Protein AF-A0AAJ1Z487-F1 (afdb_monomer_lite)

Structure (mmCIF, N/CA/C/O backbone):
data_AF-A0AAJ1Z487-F1
#
_entry.id   AF-A0AAJ1Z487-F1
#
loop_
_atom_site.group_PDB
_atom_site.id
_atom_site.type_symbol
_atom_site.label_atom_id
_atom_site.label_alt_id
_atom_site.label_comp_id
_atom_site.label_asym_id
_atom_site.label_entity_id
_atom_site.label_seq_id
_atom_site.pdbx_PDB_ins_code
_atom_site.Cartn_x
_atom_site.Cartn_y
_atom_site.Cartn_z
_atom_site.occupancy
_atom_site.B_iso_or_equiv
_atom_site.auth_seq_id
_atom_site.auth_comp_id
_atom_site.auth_asym_id
_atom_site.auth_atom_id
_atom_site.pdbx_PDB_model_num
ATOM 1 N N . MET A 1 1 ? -4.742 -17.184 -4.657 1.00 59.66 1 MET A N 1
ATOM 2 C CA . MET A 1 1 ? -4.798 -16.950 -6.116 1.00 59.66 1 MET A CA 1
ATOM 3 C C . MET A 1 1 ? -3.382 -17.054 -6.644 1.00 59.66 1 MET A C 1
ATOM 5 O O . MET A 1 1 ? -2.450 -16.746 -5.918 1.00 59.66 1 MET A O 1
ATOM 9 N N . GLU A 1 2 ? -3.190 -17.541 -7.861 1.00 79.75 2 GLU A N 1
ATOM 10 C CA . GLU A 1 2 ? -1.851 -17.580 -8.459 1.00 79.75 2 GLU A CA 1
ATOM 11 C C . GLU A 1 2 ? -1.588 -16.270 -9.209 1.00 79.75 2 GLU A C 1
ATOM 13 O O . GLU A 1 2 ? -2.518 -15.659 -9.735 1.00 79.75 2 GLU A O 1
ATOM 18 N N . VAL A 1 3 ? -0.329 -15.823 -9.268 1.00 79.81 3 VAL A N 1
ATOM 19 C CA . VAL A 1 3 ? 0.068 -14.574 -9.953 1.00 79.81 3 VAL A CA 1
ATOM 20 C C . VAL A 1 3 ? -0.509 -14.514 -11.367 1.00 79.81 3 VAL A C 1
ATOM 22 O O . VAL A 1 3 ? -1.136 -13.525 -11.732 1.00 79.81 3 VAL A O 1
ATOM 25 N N . THR A 1 4 ? -0.399 -15.607 -12.122 1.00 80.81 4 THR A N 1
ATOM 26 C CA . THR A 1 4 ? -0.896 -15.720 -13.499 1.00 80.81 4 THR A CA 1
ATOM 27 C C . THR A 1 4 ? -2.405 -15.506 -13.614 1.00 80.81 4 THR A C 1
ATOM 29 O O . THR A 1 4 ? -2.856 -14.952 -14.612 1.00 80.81 4 THR A O 1
ATOM 32 N N . SER A 1 5 ? -3.199 -15.878 -12.602 1.00 86.38 5 SER A N 1
ATOM 33 C CA . SER A 1 5 ? -4.647 -15.635 -12.622 1.00 86.38 5 SER A CA 1
ATOM 34 C C . SER A 1 5 ? -5.003 -14.179 -12.308 1.00 86.38 5 SER A C 1
ATOM 36 O O . SER A 1 5 ? -6.111 -13.746 -12.600 1.00 86.38 5 SER A O 1
ATOM 38 N N . ILE A 1 6 ? -4.098 -13.432 -11.670 1.00 88.25 6 ILE A N 1
ATOM 39 C CA . ILE A 1 6 ? -4.256 -11.995 -11.407 1.00 88.25 6 ILE A CA 1
ATOM 40 C C . ILE A 1 6 ? -3.787 -11.190 -12.619 1.00 88.25 6 ILE A C 1
ATOM 42 O O . ILE A 1 6 ? -4.441 -10.213 -12.983 1.00 88.25 6 ILE A O 1
ATOM 46 N N . THR A 1 7 ? -2.677 -11.603 -13.238 1.00 90.69 7 THR A N 1
ATOM 47 C CA . THR A 1 7 ? -2.083 -10.896 -14.376 1.00 90.69 7 THR A CA 1
ATOM 48 C C . THR A 1 7 ? -2.622 -11.326 -15.731 1.00 90.69 7 THR A C 1
ATOM 50 O O . THR A 1 7 ? -2.275 -10.720 -16.735 1.00 90.69 7 THR A O 1
ATOM 53 N N . ASN A 1 8 ? -3.465 -12.360 -15.787 1.00 90.44 8 ASN A N 1
ATOM 54 C CA . ASN A 1 8 ? -3.909 -12.991 -17.034 1.00 90.44 8 ASN A CA 1
ATOM 55 C C . ASN A 1 8 ? -2.736 -13.406 -17.942 1.00 90.44 8 ASN A C 1
ATOM 57 O O . ASN A 1 8 ? -2.834 -13.362 -19.165 1.00 90.44 8 ASN A O 1
ATOM 61 N N . GLY A 1 9 ? -1.615 -13.803 -17.335 1.00 88.44 9 GLY A N 1
ATOM 62 C CA . GLY A 1 9 ? -0.391 -14.162 -18.052 1.00 88.44 9 GLY A CA 1
ATOM 63 C C . GLY A 1 9 ? 0.453 -12.976 -18.522 1.00 88.44 9 GLY A C 1
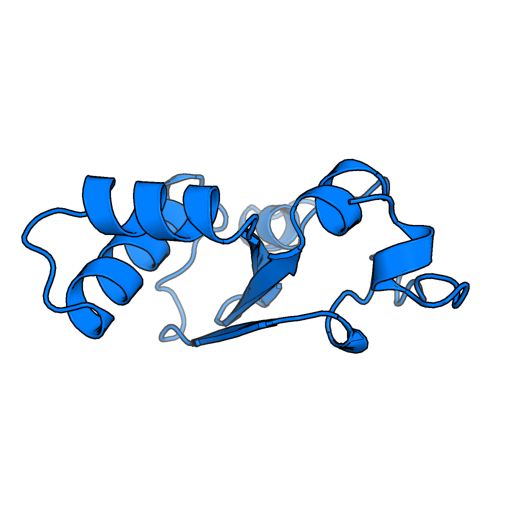ATOM 64 O O . GLY A 1 9 ? 1.530 -13.200 -19.068 1.00 88.44 9 GLY A O 1
ATOM 65 N N . GLU A 1 10 ? 0.027 -11.735 -18.279 1.00 92.19 10 GLU A N 1
ATOM 66 C CA . GLU A 1 10 ? 0.865 -10.564 -18.523 1.00 92.19 10 GLU A CA 1
ATOM 67 C C . GLU A 1 10 ? 2.030 -10.524 -17.523 1.00 92.19 10 GLU A C 1
ATOM 69 O O . GLU A 1 10 ? 1.888 -10.870 -16.343 1.00 92.19 10 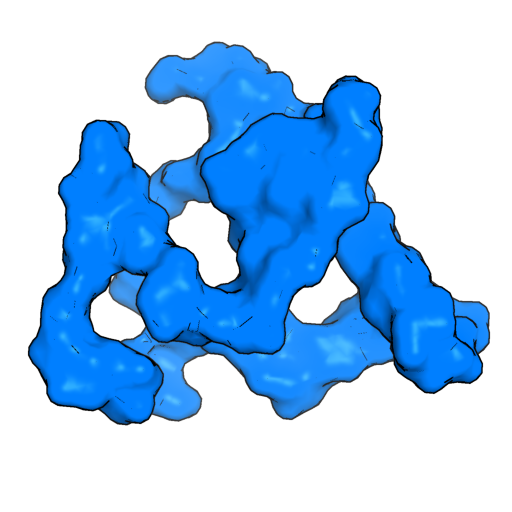GLU A O 1
ATOM 74 N N . GLY A 1 11 ? 3.206 -10.125 -18.009 1.00 91.56 11 GLY A N 1
ATOM 75 C CA . GLY A 1 11 ? 4.368 -9.885 -17.162 1.00 91.56 11 GLY A CA 1
ATOM 76 C C . GLY A 1 11 ? 4.205 -8.596 -16.360 1.00 91.56 11 GLY A C 1
ATOM 77 O O . GLY A 1 11 ? 3.617 -7.629 -16.838 1.00 91.56 11 GLY A O 1
ATOM 78 N N . VAL A 1 12 ? 4.756 -8.566 -15.146 1.00 93.56 12 VAL A N 1
ATOM 79 C CA . VAL A 1 12 ? 4.845 -7.326 -14.365 1.00 93.56 12 VAL A CA 1
ATOM 80 C C . VAL A 1 12 ? 5.968 -6.474 -14.940 1.00 93.56 12 VAL A C 1
ATOM 82 O O . VAL A 1 12 ? 7.126 -6.890 -14.938 1.00 93.56 12 VAL A O 1
ATOM 85 N N . GLU A 1 13 ? 5.626 -5.291 -15.442 1.00 95.00 13 GLU A N 1
ATOM 86 C CA . GLU A 1 13 ? 6.603 -4.307 -15.903 1.00 95.00 13 GLU A CA 1
ATOM 87 C C . GLU A 1 13 ? 7.427 -3.780 -14.722 1.00 95.00 13 GLU A C 1
ATOM 89 O O . GLU A 1 13 ? 6.894 -3.562 -13.632 1.00 95.00 13 GLU A O 1
ATOM 94 N N . PHE A 1 14 ? 8.722 -3.549 -14.945 1.00 93.06 14 PHE A N 1
ATOM 95 C CA . PHE A 1 14 ? 9.587 -2.867 -13.989 1.00 93.06 14 PHE A CA 1
ATOM 96 C C . PHE A 1 14 ? 10.019 -1.516 -14.559 1.00 93.06 14 PHE A C 1
ATOM 98 O O . PHE A 1 14 ? 10.630 -1.459 -15.623 1.00 93.06 14 PHE A O 1
ATOM 105 N N . ILE A 1 15 ? 9.740 -0.443 -13.824 1.00 90.12 15 ILE A N 1
ATOM 106 C CA . ILE A 1 15 ? 10.140 0.929 -14.146 1.00 90.12 15 ILE A CA 1
ATOM 107 C C . ILE A 1 15 ? 11.216 1.323 -13.137 1.00 90.12 15 ILE A C 1
ATOM 109 O O . ILE A 1 15 ? 11.005 1.198 -11.931 1.00 90.12 15 ILE A O 1
ATOM 113 N N . ASP A 1 16 ? 12.394 1.717 -13.622 1.00 87.38 16 ASP A N 1
ATOM 114 C CA . ASP A 1 16 ? 13.557 2.065 -12.790 1.00 87.38 16 ASP A CA 1
ATOM 115 C C . ASP A 1 16 ? 13.909 0.991 -11.739 1.00 87.38 16 ASP A C 1
ATOM 117 O O . ASP A 1 16 ? 14.254 1.276 -10.593 1.00 87.38 16 ASP A O 1
ATOM 121 N N . GLY A 1 17 ? 13.788 -0.285 -12.127 1.00 86.88 17 GLY A N 1
ATOM 122 C CA . GLY A 1 17 ? 14.084 -1.430 -11.260 1.00 86.88 17 GLY A CA 1
ATOM 123 C C . GLY A 1 17 ? 13.006 -1.748 -10.217 1.00 86.88 17 GLY A C 1
ATOM 124 O O . GLY A 1 17 ? 13.224 -2.621 -9.376 1.00 86.88 17 GLY A O 1
ATOM 125 N N . ARG A 1 18 ? 11.837 -1.096 -10.270 1.00 88.56 18 ARG A N 1
ATOM 126 C CA . ARG A 1 18 ? 10.704 -1.334 -9.360 1.00 88.56 18 ARG A CA 1
ATOM 127 C C . ARG A 1 18 ? 9.488 -1.872 -10.107 1.00 88.56 18 ARG A C 1
ATOM 129 O O . ARG A 1 18 ? 9.205 -1.390 -11.201 1.00 88.56 18 ARG A O 1
ATOM 136 N N . PRO A 1 19 ? 8.740 -2.828 -9.535 1.00 92.75 19 PRO A N 1
ATOM 137 C CA . PRO A 1 19 ? 7.551 -3.356 -10.186 1.00 92.75 19 PRO A CA 1
ATOM 138 C C . PRO A 1 19 ? 6.456 -2.291 -10.269 1.00 92.75 19 PRO A C 1
ATOM 140 O O . PRO A 1 19 ? 6.122 -1.627 -9.286 1.00 92.75 19 PRO A O 1
ATOM 143 N N . ASN A 1 20 ? 5.842 -2.180 -11.437 1.00 94.06 20 ASN A N 1
ATOM 144 C CA . ASN A 1 20 ? 4.651 -1.382 -11.653 1.00 94.06 20 ASN A CA 1
ATOM 145 C C . ASN A 1 20 ? 3.408 -2.235 -11.362 1.00 94.06 20 ASN A C 1
ATOM 147 O O . ASN A 1 20 ? 2.915 -2.959 -12.225 1.00 94.06 20 ASN A O 1
ATOM 151 N N . PHE A 1 21 ? 2.885 -2.158 -10.137 1.00 95.62 21 PHE A N 1
ATOM 152 C CA . PHE A 1 21 ? 1.673 -2.893 -9.755 1.00 95.62 21 PHE A CA 1
ATOM 153 C C . PHE A 1 21 ? 0.362 -2.182 -10.122 1.00 95.62 21 PHE A C 1
ATOM 155 O O . PHE A 1 21 ? -0.709 -2.776 -9.967 1.00 95.62 21 PHE A O 1
ATOM 162 N N . THR A 1 22 ? 0.415 -0.936 -10.610 1.00 95.56 22 THR A N 1
ATOM 163 C CA . THR A 1 22 ? -0.771 -0.107 -10.874 1.00 95.56 22 THR A CA 1
ATOM 164 C C . THR A 1 22 ? -1.843 -0.804 -11.728 1.00 95.56 22 THR A C 1
ATOM 166 O O . THR A 1 22 ? -3.011 -0.702 -11.346 1.00 95.56 22 THR A O 1
ATOM 169 N N . PRO A 1 23 ? -1.520 -1.564 -12.799 1.00 96.81 23 PRO A N 1
ATOM 170 C CA . PRO A 1 23 ? -2.537 -2.261 -13.598 1.00 96.81 23 PRO A CA 1
ATOM 171 C C . PRO A 1 23 ? -3.409 -3.245 -12.801 1.00 96.81 23 PRO A C 1
ATOM 173 O O . PRO A 1 23 ? -4.563 -3.484 -13.153 1.00 96.81 23 PRO A O 1
ATOM 176 N N . TRP A 1 24 ? -2.887 -3.790 -11.698 1.00 96.75 24 TRP A N 1
ATOM 177 C CA . TRP A 1 24 ? -3.578 -4.786 -10.870 1.00 96.75 24 TRP A CA 1
ATOM 178 C C . TRP A 1 24 ? -4.059 -4.240 -9.523 1.00 96.75 24 TRP A C 1
ATOM 180 O O . TRP A 1 24 ? -4.689 -4.978 -8.755 1.00 96.75 24 TRP A O 1
ATOM 190 N N . SER A 1 25 ? -3.809 -2.959 -9.245 1.00 97.25 25 SER A N 1
ATOM 191 C CA . SER A 1 25 ? -4.277 -2.275 -8.042 1.00 97.25 25 SER A CA 1
ATOM 192 C C . SER A 1 25 ? -5.802 -2.339 -7.924 1.00 97.25 25 SER A C 1
ATOM 194 O O . SER A 1 25 ? -6.539 -2.125 -8.887 1.00 97.25 25 SER A O 1
ATOM 196 N N . LYS A 1 26 ? -6.305 -2.632 -6.720 1.00 97.56 26 LYS A N 1
ATOM 197 C CA . LYS A 1 26 ? -7.748 -2.631 -6.408 1.00 97.56 26 LYS A C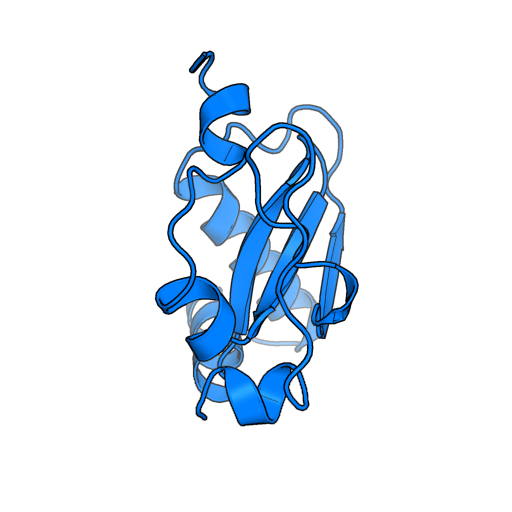A 1
ATOM 198 C C . LYS A 1 26 ? -8.225 -1.311 -5.804 1.00 97.56 26 LYS A C 1
ATOM 200 O O . LYS A 1 26 ? -9.369 -1.208 -5.364 1.00 97.56 26 LYS A O 1
ATOM 205 N N . GLY A 1 27 ? -7.354 -0.309 -5.788 1.00 96.94 27 GLY A N 1
ATOM 206 C CA . GLY A 1 27 ? -7.626 1.035 -5.302 1.00 96.94 27 GLY A CA 1
ATOM 207 C C . GLY A 1 27 ? -6.385 1.656 -4.677 1.00 96.94 27 GLY A C 1
ATOM 208 O O . GLY A 1 27 ? -5.401 0.971 -4.402 1.00 96.94 27 GLY A O 1
ATOM 209 N N . SER A 1 28 ? -6.444 2.956 -4.417 1.00 97.38 28 SER A N 1
ATOM 210 C CA . SER A 1 28 ? -5.381 3.671 -3.720 1.00 97.38 28 SER A CA 1
ATOM 211 C C . SER A 1 28 ? -5.931 4.566 -2.617 1.00 97.38 28 SER A C 1
ATOM 213 O O . SER A 1 28 ? -7.105 4.947 -2.608 1.00 97.38 28 SER A O 1
ATOM 215 N N . ILE A 1 29 ? -5.070 4.871 -1.651 1.00 97.88 29 ILE A N 1
ATOM 216 C CA . ILE A 1 29 ? -5.338 5.810 -0.567 1.00 97.88 29 ILE A CA 1
ATOM 217 C C . ILE A 1 29 ? -4.297 6.915 -0.659 1.00 97.88 29 ILE A C 1
ATOM 219 O O . ILE A 1 29 ? -3.093 6.658 -0.609 1.00 97.88 29 ILE A O 1
ATOM 223 N N . LYS A 1 30 ? -4.789 8.147 -0.783 1.00 97.50 30 LYS A N 1
ATOM 224 C CA . LYS A 1 30 ? -3.961 9.347 -0.840 1.00 97.50 30 LYS A CA 1
ATOM 225 C C . LYS A 1 30 ? -3.813 9.959 0.545 1.00 97.50 30 LYS A C 1
ATOM 227 O O . LYS A 1 30 ? -4.785 10.078 1.295 1.00 97.50 30 LYS A O 1
ATOM 232 N N . PHE A 1 31 ? -2.599 10.383 0.844 1.00 97.00 31 PHE A N 1
ATOM 233 C CA . PHE A 1 31 ? -2.210 11.077 2.058 1.00 97.00 31 PHE A CA 1
ATOM 234 C C . PHE A 1 31 ? -1.674 12.461 1.702 1.00 97.00 31 PHE A C 1
ATOM 236 O O . PHE A 1 31 ? -1.268 12.716 0.569 1.00 97.00 31 PHE A O 1
ATOM 243 N N . LYS A 1 32 ? -1.702 13.379 2.669 1.00 97.00 32 LYS A N 1
ATOM 244 C CA . LYS A 1 32 ? -1.039 14.672 2.491 1.00 97.00 32 LYS A CA 1
ATOM 245 C C . LYS A 1 32 ? 0.474 14.468 2.512 1.00 97.00 32 LYS A C 1
ATOM 247 O O . LYS A 1 32 ? 0.970 13.524 3.126 1.00 97.00 32 LYS A O 1
ATOM 252 N N . GLU A 1 33 ? 1.188 15.381 1.873 1.00 94.88 33 GLU A N 1
ATOM 253 C CA . GLU A 1 33 ? 2.646 15.419 1.925 1.00 94.88 33 GLU A CA 1
ATOM 254 C C . GLU A 1 33 ? 3.154 15.442 3.377 1.00 94.88 33 GLU A C 1
ATOM 256 O O . GLU A 1 33 ? 2.559 16.087 4.244 1.00 94.88 33 GLU A O 1
ATOM 261 N N . GLY A 1 34 ? 4.212 14.672 3.646 1.00 93.56 34 GLY A N 1
ATOM 262 C CA . GLY A 1 34 ? 4.815 14.530 4.975 1.00 93.56 34 GLY A CA 1
ATOM 263 C C . GLY A 1 34 ? 4.063 13.621 5.955 1.00 93.56 34 GLY A C 1
ATOM 264 O O . GLY A 1 34 ? 4.527 13.444 7.075 1.00 93.56 34 GLY A O 1
ATOM 265 N N . MET A 1 35 ? 2.918 13.035 5.575 1.00 95.81 35 MET A N 1
ATOM 266 C CA . MET A 1 35 ? 2.211 12.075 6.439 1.00 95.81 35 MET A CA 1
ATOM 267 C C . MET A 1 35 ? 2.791 10.662 6.399 1.00 95.81 35 MET A C 1
ATOM 269 O O . MET A 1 35 ? 2.586 9.916 7.353 1.00 95.81 35 MET A O 1
ATOM 273 N N . LEU A 1 36 ? 3.424 10.291 5.285 1.00 96.06 36 LEU A N 1
ATOM 274 C CA . LEU A 1 36 ? 4.066 8.994 5.111 1.00 96.06 36 LEU A CA 1
ATOM 275 C C . LEU A 1 36 ? 5.570 9.157 5.297 1.00 96.06 36 LEU A C 1
ATOM 277 O O . LEU A 1 36 ? 6.172 10.049 4.697 1.00 96.06 36 LEU A O 1
ATOM 281 N N . ASP A 1 37 ? 6.164 8.285 6.101 1.00 94.00 37 ASP A N 1
ATOM 282 C CA . ASP A 1 37 ? 7.604 8.281 6.389 1.00 94.00 37 ASP A CA 1
ATOM 283 C C . ASP A 1 37 ? 8.298 6.981 5.947 1.00 94.00 37 ASP A C 1
ATOM 285 O O . ASP A 1 37 ? 9.494 6.779 6.166 1.00 94.00 37 ASP A O 1
ATOM 289 N N . GLY A 1 38 ? 7.551 6.077 5.310 1.00 91.12 38 GLY A N 1
ATOM 290 C CA . GLY A 1 38 ? 8.031 4.775 4.873 1.00 91.12 38 GLY A CA 1
ATOM 291 C C . GLY A 1 38 ? 8.175 3.774 6.017 1.00 91.12 38 GLY A C 1
ATOM 292 O O . GLY A 1 38 ? 8.648 2.660 5.792 1.00 91.12 38 GLY A O 1
ATOM 293 N N . SER A 1 39 ? 7.808 4.115 7.250 1.00 93.00 39 SER A N 1
ATOM 294 C CA . SER A 1 39 ? 7.809 3.173 8.364 1.00 93.00 39 SER A CA 1
ATOM 295 C C . SER A 1 39 ? 6.593 2.246 8.312 1.00 93.00 39 SER A C 1
ATOM 297 O O . SER A 1 39 ? 5.611 2.463 7.603 1.00 93.00 39 SER A O 1
ATOM 299 N N . ASN A 1 40 ? 6.610 1.211 9.153 1.00 90.50 40 ASN A N 1
ATOM 300 C CA . ASN A 1 40 ? 5.440 0.351 9.335 1.00 90.50 40 ASN A CA 1
ATOM 301 C C . ASN A 1 40 ? 4.223 1.106 9.903 1.00 90.50 40 ASN A C 1
ATOM 303 O O . ASN A 1 40 ? 3.105 0.589 9.835 1.00 90.50 40 ASN A O 1
ATOM 307 N N . ASN A 1 41 ? 4.413 2.302 10.476 1.00 94.94 41 ASN A N 1
ATOM 308 C CA . ASN A 1 41 ? 3.309 3.098 10.996 1.00 94.94 41 ASN A CA 1
ATOM 309 C C . ASN A 1 41 ? 2.414 3.658 9.878 1.00 94.94 41 ASN A C 1
ATOM 311 O O . ASN A 1 41 ? 1.218 3.832 10.105 1.00 94.94 41 ASN A O 1
ATOM 315 N N . ASP A 1 42 ? 2.929 3.822 8.659 1.00 96.88 42 ASP A N 1
ATOM 316 C CA . ASP A 1 42 ? 2.129 4.213 7.491 1.00 96.88 42 ASP A CA 1
ATOM 317 C C . ASP A 1 42 ? 0.963 3.244 7.251 1.00 96.88 42 ASP A C 1
ATOM 319 O O . ASP A 1 42 ? -0.164 3.644 6.950 1.00 96.88 42 ASP A O 1
ATOM 323 N N . PHE A 1 43 ? 1.181 1.948 7.488 1.00 96.69 43 PHE A N 1
ATOM 324 C CA . PHE A 1 43 ? 0.121 0.951 7.365 1.00 96.69 43 PHE A CA 1
ATOM 325 C C . PHE A 1 43 ? -0.956 1.104 8.444 1.00 96.69 43 PHE A C 1
ATOM 327 O O . PHE A 1 43 ? -2.118 0.794 8.189 1.00 96.69 43 PHE A O 1
ATOM 334 N N . ASN A 1 44 ? -0.629 1.645 9.624 1.00 97.50 44 ASN A N 1
ATOM 335 C CA . ASN A 1 44 ? -1.648 1.982 10.619 1.00 97.50 44 ASN A CA 1
ATOM 336 C C . ASN A 1 44 ? -2.573 3.095 10.116 1.00 97.50 44 ASN A C 1
ATOM 338 O O . ASN A 1 44 ? -3.778 3.022 10.369 1.00 97.50 44 ASN A O 1
ATOM 342 N N . LEU A 1 45 ? -2.036 4.080 9.385 1.00 97.94 45 LEU A N 1
ATOM 343 C CA . LEU A 1 45 ? -2.828 5.142 8.757 1.00 97.94 45 LEU A CA 1
ATOM 344 C C . LEU A 1 45 ? -3.751 4.571 7.671 1.00 97.94 45 LEU A C 1
ATOM 346 O O . LEU A 1 45 ? -4.924 4.941 7.589 1.00 97.94 45 LEU A O 1
ATOM 350 N N . VAL A 1 46 ? -3.258 3.607 6.887 1.00 98.12 46 VAL A N 1
ATOM 351 C CA . VAL A 1 46 ? -4.070 2.852 5.917 1.00 98.12 46 VAL A CA 1
ATOM 352 C C . VAL A 1 46 ? -5.213 2.111 6.613 1.00 98.12 46 VAL A C 1
ATOM 354 O O . VAL A 1 46 ? -6.372 2.258 6.221 1.00 98.12 46 VAL A O 1
ATOM 357 N N . TYR A 1 47 ? -4.923 1.353 7.674 1.00 98.38 47 TYR A N 1
ATOM 358 C CA . TYR A 1 47 ? -5.947 0.617 8.421 1.00 98.38 47 TYR A CA 1
ATOM 359 C C . TYR A 1 47 ? -6.993 1.549 9.037 1.00 98.38 47 TYR A C 1
ATOM 361 O O . TYR A 1 47 ? -8.177 1.213 9.061 1.00 98.38 47 TYR A O 1
ATOM 369 N N . GLU A 1 48 ? -6.579 2.727 9.500 1.00 97.75 48 GLU A N 1
ATOM 370 C CA . GLU A 1 48 ? -7.486 3.752 10.008 1.00 97.75 48 GLU A CA 1
ATOM 371 C C . GLU A 1 48 ? -8.397 4.317 8.915 1.00 97.75 48 GLU A C 1
ATOM 373 O O . GLU A 1 48 ? -9.602 4.448 9.134 1.00 97.75 48 GLU A O 1
ATOM 378 N N . LYS A 1 49 ? -7.872 4.591 7.715 1.00 97.06 49 LYS A N 1
ATOM 379 C CA . LYS A 1 49 ? -8.716 5.036 6.599 1.00 97.06 49 LYS A CA 1
ATOM 380 C C . LYS A 1 49 ? -9.709 3.982 6.157 1.00 97.06 49 LYS A C 1
ATOM 382 O O . LYS A 1 49 ? -10.872 4.309 5.936 1.00 97.06 49 LYS A O 1
ATOM 387 N N . ILE A 1 50 ? -9.305 2.720 6.103 1.00 97.31 50 ILE A N 1
ATOM 388 C CA . ILE A 1 50 ? -10.229 1.632 5.772 1.00 97.31 50 ILE A CA 1
ATOM 389 C C . ILE A 1 50 ? -11.291 1.483 6.858 1.00 97.31 50 ILE A C 1
ATOM 391 O O . ILE A 1 50 ? -12.469 1.364 6.534 1.00 97.31 50 ILE A O 1
ATOM 395 N N . MET A 1 51 ? -10.906 1.563 8.134 1.00 96.81 51 MET A N 1
ATOM 396 C CA . MET A 1 51 ? -11.856 1.573 9.246 1.00 96.81 51 MET A CA 1
ATOM 397 C C . MET A 1 51 ? -12.908 2.679 9.069 1.00 96.81 51 MET A C 1
ATOM 399 O O . MET A 1 51 ? -14.101 2.391 9.154 1.00 96.81 51 MET A O 1
ATOM 403 N N . GLN A 1 52 ? -12.482 3.914 8.776 1.00 96.50 52 GLN A N 1
ATOM 404 C CA . GLN A 1 52 ? -13.382 5.052 8.547 1.00 96.50 52 GLN A CA 1
ATOM 405 C C . GLN A 1 52 ? -14.311 4.809 7.345 1.00 96.50 52 GLN A C 1
ATOM 407 O O . GLN A 1 52 ? -15.522 4.971 7.466 1.00 96.50 52 GLN A O 1
ATOM 412 N N . LEU A 1 53 ? -13.770 4.351 6.212 1.00 94.38 53 LEU A N 1
ATOM 413 C CA . LEU A 1 53 ? -14.536 4.084 4.987 1.00 94.38 53 LEU A CA 1
ATOM 414 C C . LEU A 1 53 ? -15.547 2.938 5.131 1.00 94.38 53 LEU A C 1
ATOM 416 O O . LEU A 1 53 ? -16.542 2.905 4.411 1.00 94.38 53 LEU A O 1
ATOM 420 N N . LYS A 1 54 ? -15.292 1.979 6.025 1.00 93.69 54 LYS A N 1
ATOM 421 C CA . LYS A 1 54 ? -16.180 0.834 6.280 1.00 93.69 54 LYS A CA 1
ATOM 422 C C . LYS A 1 54 ? -17.127 1.043 7.461 1.00 93.69 54 LYS A C 1
ATOM 424 O O . LYS A 1 54 ? -17.893 0.13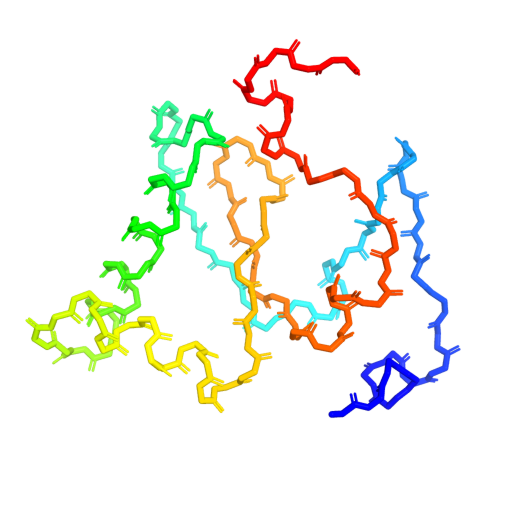7 7.770 1.00 93.69 54 LYS A O 1
ATOM 429 N N . GLY A 1 55 ? -17.086 2.205 8.120 1.00 93.81 55 GLY A N 1
ATOM 430 C CA . GLY A 1 55 ? -17.893 2.469 9.316 1.00 93.81 55 GLY A CA 1
ATOM 431 C C . GLY A 1 55 ? -17.554 1.538 10.487 1.00 93.81 55 GLY A C 1
ATOM 432 O O . GLY A 1 55 ? -18.396 1.261 11.340 1.00 93.81 55 GLY A O 1
ATOM 433 N N . SER A 1 56 ? -16.330 1.009 10.511 1.00 93.25 56 SER A N 1
ATOM 434 C CA . SER A 1 56 ? -15.850 0.078 11.529 1.00 93.25 56 SER A CA 1
ATOM 435 C C . SER A 1 56 ? -15.403 0.808 12.796 1.00 93.25 56 SER A C 1
ATOM 437 O O . SER A 1 56 ? -15.047 1.983 12.767 1.00 93.25 56 SER A O 1
ATOM 439 N N . LYS A 1 57 ? -15.367 0.092 13.927 1.00 92.25 57 LYS A N 1
ATOM 440 C CA . LYS A 1 57 ? -15.033 0.685 15.239 1.00 92.25 57 LYS A CA 1
ATOM 441 C C . LYS A 1 57 ? -13.555 0.581 15.629 1.00 92.25 57 LYS A C 1
ATOM 443 O O . LYS A 1 57 ? -13.168 1.119 16.661 1.00 92.25 57 LYS A O 1
ATOM 448 N N . SER A 1 58 ? -12.727 -0.138 14.866 1.00 96.25 58 SER A N 1
ATOM 449 C CA . SER A 1 58 ? -11.303 -0.290 15.192 1.00 96.25 58 SER A CA 1
ATOM 450 C C . SER A 1 58 ? -10.407 -0.459 13.967 1.00 96.25 58 SER A C 1
ATOM 452 O O . SER A 1 58 ? -10.798 -1.051 12.959 1.00 96.25 58 SER A O 1
ATOM 454 N N . LYS A 1 59 ? -9.154 -0.002 14.083 1.00 95.38 59 LYS A N 1
ATOM 455 C CA . LYS A 1 59 ? -8.121 -0.181 13.046 1.00 95.38 59 LYS A CA 1
ATOM 456 C C . LYS A 1 59 ? -7.881 -1.658 12.725 1.00 95.38 59 LYS A C 1
ATOM 458 O O . LYS A 1 59 ? -7.653 -2.014 11.574 1.00 95.38 59 LYS A O 1
ATOM 463 N N . ASN A 1 60 ? -8.015 -2.535 13.722 1.00 96.94 60 ASN A N 1
ATOM 464 C CA . ASN A 1 60 ? -7.900 -3.981 13.528 1.00 96.94 60 ASN A CA 1
ATOM 465 C C . ASN A 1 60 ? -8.966 -4.529 12.571 1.00 96.94 60 ASN A C 1
ATOM 467 O O . ASN A 1 60 ? -8.661 -5.444 11.813 1.00 96.94 60 ASN A O 1
ATOM 471 N N . GLN A 1 61 ? -10.176 -3.959 12.553 1.00 97.25 61 GLN A N 1
ATOM 472 C CA . GLN A 1 61 ? -11.193 -4.326 11.562 1.00 97.25 61 GLN A CA 1
ATOM 473 C C . GLN A 1 61 ? -10.801 -3.860 10.155 1.00 97.25 61 GLN A C 1
ATOM 475 O O . GLN A 1 61 ? -10.986 -4.612 9.206 1.00 97.25 61 GLN A O 1
ATOM 480 N N . GLY A 1 62 ? -10.176 -2.685 10.015 1.00 97.38 62 GLY A N 1
ATOM 481 C CA . GLY A 1 62 ? -9.616 -2.237 8.733 1.00 97.38 62 GLY A CA 1
ATOM 482 C C . GLY A 1 62 ? -8.520 -3.172 8.206 1.00 97.38 62 GLY A C 1
ATOM 483 O O . GLY A 1 62 ? -8.544 -3.573 7.043 1.00 97.38 62 GLY A O 1
ATOM 484 N N . LYS A 1 63 ? -7.603 -3.605 9.083 1.00 97.94 63 LYS A N 1
ATOM 485 C CA . LYS A 1 63 ? -6.586 -4.619 8.758 1.00 97.94 63 LYS A CA 1
ATOM 486 C C . LYS A 1 63 ? -7.211 -5.970 8.393 1.00 97.94 63 LYS A C 1
ATOM 488 O O . LYS A 1 63 ? -6.799 -6.594 7.418 1.00 97.94 63 LYS A O 1
ATOM 493 N N . ALA A 1 64 ? -8.194 -6.430 9.167 1.00 97.94 64 ALA A N 1
ATOM 494 C CA . ALA A 1 64 ? -8.891 -7.687 8.907 1.00 97.94 64 ALA A CA 1
ATOM 495 C C . ALA A 1 64 ? -9.633 -7.654 7.566 1.00 97.94 64 ALA A C 1
ATOM 497 O O . ALA A 1 64 ? -9.576 -8.629 6.826 1.00 97.94 64 ALA A O 1
ATOM 498 N N . TRP A 1 65 ? -10.245 -6.520 7.221 1.00 97.81 65 TRP A N 1
ATOM 499 C CA . TRP A 1 65 ? -10.924 -6.331 5.944 1.00 97.81 65 TRP A CA 1
ATOM 500 C C . TRP A 1 65 ? -9.965 -6.459 4.755 1.00 97.81 65 TRP A C 1
ATOM 502 O O . TRP A 1 65 ? -10.272 -7.164 3.798 1.00 97.81 65 TRP A O 1
ATOM 512 N N . LEU A 1 66 ? -8.774 -5.850 4.821 1.00 97.94 66 LEU A N 1
ATOM 513 C CA . LEU A 1 66 ? -7.748 -6.030 3.784 1.00 97.94 66 LEU A CA 1
ATOM 514 C C . LEU A 1 66 ? -7.337 -7.493 3.634 1.00 97.94 66 LEU A C 1
ATOM 516 O O . LEU A 1 66 ? -7.269 -8.002 2.518 1.00 97.94 66 LEU A O 1
ATOM 520 N N . LYS A 1 67 ? -7.110 -8.175 4.762 1.00 97.62 67 LYS A N 1
ATOM 521 C CA . LYS A 1 67 ? -6.763 -9.598 4.774 1.00 97.62 67 LYS A CA 1
ATOM 522 C C . LYS A 1 67 ? -7.868 -10.450 4.146 1.00 97.62 67 LYS A C 1
ATOM 524 O O . LYS A 1 67 ? -7.565 -11.317 3.338 1.00 97.62 67 LYS A O 1
ATOM 529 N N . GLU A 1 68 ? -9.130 -10.196 4.489 1.00 97.44 68 GLU A N 1
ATOM 530 C CA . GLU A 1 68 ? -10.289 -10.887 3.909 1.00 97.44 68 GLU A CA 1
ATOM 531 C C . GLU A 1 68 ? -10.373 -10.674 2.392 1.00 97.44 68 GLU A C 1
ATOM 533 O O . GLU A 1 68 ? -10.705 -11.596 1.653 1.00 97.44 68 GLU A O 1
ATOM 538 N N . LYS A 1 69 ? -10.035 -9.472 1.909 1.00 96.88 69 LYS A N 1
ATOM 539 C CA . LYS A 1 69 ? -9.997 -9.164 0.474 1.00 96.88 69 LYS A CA 1
ATOM 540 C C . LYS A 1 69 ? -8.719 -9.615 -0.234 1.00 96.88 69 LYS A C 1
ATOM 542 O O . LYS A 1 69 ? -8.640 -9.448 -1.447 1.00 96.88 69 LYS A O 1
ATOM 547 N N . GLY A 1 70 ? -7.746 -10.179 0.484 1.00 97.56 70 GLY A N 1
ATOM 548 C CA . GLY A 1 70 ? -6.455 -10.566 -0.085 1.00 97.56 70 GLY A CA 1
ATOM 549 C C . GLY A 1 70 ? -5.700 -9.370 -0.664 1.00 97.56 70 GLY A C 1
ATOM 550 O O . GLY A 1 70 ? -5.203 -9.453 -1.784 1.00 97.56 70 GLY A O 1
ATOM 551 N N . LEU A 1 71 ? -5.677 -8.244 0.056 1.00 98.19 71 LEU A N 1
ATOM 552 C CA . LEU A 1 71 ? -5.016 -7.008 -0.363 1.00 98.19 71 LEU A CA 1
ATOM 553 C C . LEU A 1 71 ? -3.870 -6.635 0.579 1.00 98.19 71 LEU A C 1
ATOM 555 O O . LEU A 1 71 ? -4.028 -6.606 1.801 1.00 98.19 71 LEU A O 1
ATOM 559 N N . THR A 1 72 ? -2.742 -6.259 -0.013 1.00 97.44 72 THR A N 1
ATOM 560 C CA . THR A 1 72 ? -1.556 -5.735 0.662 1.00 97.44 72 THR A CA 1
ATOM 561 C C . THR A 1 72 ? -1.387 -4.254 0.311 1.00 97.44 72 THR A C 1
ATOM 563 O O . THR A 1 72 ? -1.297 -3.923 -0.873 1.00 97.44 72 THR A O 1
ATOM 566 N N . PRO A 1 73 ? -1.338 -3.348 1.304 1.00 97.44 73 PRO A N 1
ATOM 567 C CA . PRO A 1 73 ? -0.954 -1.961 1.072 1.00 97.44 73 PRO A CA 1
ATOM 568 C C . PRO A 1 73 ? 0.502 -1.869 0.598 1.00 97.44 73 PRO A C 1
ATOM 570 O O . PRO A 1 73 ? 1.390 -2.427 1.238 1.00 97.44 73 PRO A O 1
ATOM 573 N N . HIS A 1 74 ? 0.742 -1.148 -0.491 1.00 95.44 74 HIS A N 1
ATOM 574 C CA . HIS A 1 74 ? 2.049 -0.989 -1.120 1.00 95.44 74 HIS A CA 1
ATOM 575 C C . HIS A 1 74 ? 2.334 0.492 -1.387 1.00 95.44 74 HIS A C 1
ATOM 577 O O . HIS A 1 74 ? 1.517 1.182 -1.999 1.00 95.44 74 HIS A O 1
ATOM 583 N N . HIS A 1 75 ? 3.481 1.000 -0.932 1.00 94.81 75 HIS A N 1
ATOM 584 C CA . HIS A 1 75 ? 3.890 2.378 -1.213 1.00 94.81 75 HIS A CA 1
ATOM 585 C C . HIS A 1 75 ? 4.141 2.574 -2.702 1.00 94.81 75 HIS A C 1
ATOM 587 O O . HIS A 1 75 ? 5.108 2.039 -3.234 1.00 94.81 75 HIS A O 1
ATOM 593 N N . LYS A 1 76 ? 3.306 3.392 -3.346 1.00 92.75 76 LYS A N 1
ATOM 594 C CA . LYS A 1 76 ? 3.522 3.844 -4.724 1.00 92.75 76 LYS A CA 1
ATOM 595 C C . LYS A 1 76 ? 4.427 5.070 -4.756 1.00 92.75 76 LYS A C 1
ATOM 597 O O . LYS A 1 76 ? 5.327 5.158 -5.583 1.00 92.75 76 LYS A O 1
ATOM 602 N N . SER A 1 77 ? 4.188 6.013 -3.846 1.00 91.50 77 SER A N 1
ATOM 603 C CA . SER A 1 77 ? 4.921 7.277 -3.732 1.00 91.50 77 SER A CA 1
ATOM 604 C C . SER A 1 77 ? 4.978 7.755 -2.276 1.00 91.50 77 SER A C 1
ATOM 606 O O . SER A 1 77 ? 4.497 7.078 -1.367 1.00 91.50 77 SER A O 1
ATOM 608 N N . SER A 1 78 ? 5.513 8.959 -2.052 1.00 92.44 78 SER A N 1
ATOM 609 C CA . SER A 1 78 ? 5.508 9.631 -0.746 1.00 92.44 78 SER A CA 1
ATOM 610 C C . SER A 1 78 ? 4.124 10.055 -0.246 1.00 92.44 78 SER A C 1
ATOM 612 O O . SER A 1 78 ? 3.986 10.487 0.895 1.00 92.44 78 SER A O 1
ATOM 614 N N . THR A 1 79 ? 3.090 9.960 -1.085 1.00 95.88 79 THR A N 1
ATOM 615 C CA . THR A 1 79 ? 1.730 10.425 -0.765 1.00 95.88 79 THR A CA 1
ATOM 616 C C . THR A 1 79 ? 0.639 9.436 -1.158 1.00 95.88 79 THR A C 1
ATOM 618 O O . THR A 1 79 ? -0.539 9.698 -0.921 1.00 95.88 79 THR A O 1
ATOM 621 N N . GLU A 1 80 ? 0.988 8.288 -1.737 1.00 96.44 80 GLU A N 1
ATOM 622 C CA . GLU A 1 80 ? 0.010 7.325 -2.232 1.00 96.44 80 GLU A CA 1
ATOM 623 C C . GLU A 1 80 ? 0.404 5.888 -1.893 1.00 96.44 80 GLU A C 1
ATOM 625 O O . GLU A 1 80 ? 1.518 5.434 -2.167 1.00 96.44 80 GLU A O 1
ATOM 630 N N . ILE A 1 81 ? -0.562 5.166 -1.323 1.00 97.56 81 ILE 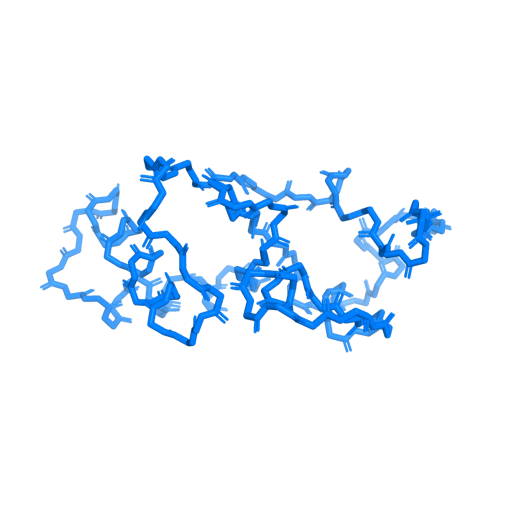A N 1
ATOM 631 C CA . ILE A 1 81 ? -0.500 3.727 -1.084 1.00 97.56 81 ILE A CA 1
ATOM 632 C C . ILE A 1 81 ? -1.500 3.040 -2.012 1.00 97.56 81 ILE A C 1
ATOM 634 O O . ILE A 1 81 ? -2.687 3.370 -1.991 1.00 97.56 81 ILE A O 1
ATOM 638 N N . GLU A 1 82 ? -1.052 2.062 -2.790 1.00 97.50 82 GLU A N 1
ATOM 639 C CA . GLU A 1 82 ? -1.914 1.188 -3.587 1.00 97.50 82 GLU A CA 1
ATOM 640 C C . GLU A 1 82 ? -2.305 -0.068 -2.804 1.00 97.50 82 GLU A C 1
ATOM 642 O O . GLU A 1 82 ? -1.572 -0.541 -1.939 1.00 97.50 82 GLU A O 1
ATOM 647 N N . LEU A 1 83 ? -3.481 -0.619 -3.099 1.00 98.06 83 LEU A N 1
ATOM 648 C CA . LEU A 1 83 ? -3.971 -1.866 -2.523 1.00 98.06 83 LEU A CA 1
ATOM 649 C C . LEU A 1 83 ? -3.807 -2.979 -3.557 1.00 98.06 83 LEU A C 1
ATOM 651 O O . LEU A 1 83 ? -4.632 -3.132 -4.460 1.00 98.06 83 LEU A O 1
ATOM 655 N N . ILE A 1 84 ? -2.726 -3.742 -3.433 1.00 97.75 84 ILE A N 1
ATOM 656 C CA . ILE A 1 84 ? -2.320 -4.747 -4.419 1.00 97.75 84 ILE A CA 1
ATOM 657 C C . ILE A 1 84 ? -2.801 -6.130 -3.975 1.00 97.75 84 ILE A C 1
ATOM 659 O O . ILE A 1 84 ? -2.705 -6.438 -2.786 1.00 97.75 84 ILE A O 1
ATOM 663 N N . PRO A 1 85 ? -3.292 -6.995 -4.881 1.00 97.81 85 PRO A N 1
ATOM 664 C CA . PRO A 1 85 ? -3.543 -8.396 -4.560 1.00 97.81 85 PRO A CA 1
ATOM 665 C C . PRO A 1 85 ? -2.337 -9.039 -3.862 1.00 97.81 85 PRO A C 1
ATOM 667 O O . PRO A 1 85 ? -1.220 -9.006 -4.380 1.00 97.81 85 PRO A O 1
ATOM 670 N N . THR A 1 86 ? -2.551 -9.616 -2.679 1.00 96.81 86 THR A N 1
ATOM 671 C CA . THR A 1 86 ? -1.477 -10.125 -1.814 1.00 96.81 86 THR A CA 1
ATOM 672 C C . THR A 1 86 ? -0.629 -11.175 -2.516 1.00 96.81 86 THR A C 1
ATOM 674 O O . THR A 1 86 ? 0.591 -11.139 -2.393 1.00 96.81 86 THR A O 1
ATOM 677 N N . ASP A 1 87 ? -1.250 -12.058 -3.297 1.00 95.12 87 ASP A N 1
ATOM 678 C CA . ASP A 1 87 ? -0.521 -13.097 -4.024 1.00 95.12 87 ASP A CA 1
ATOM 679 C C . ASP A 1 87 ? 0.380 -12.516 -5.121 1.00 95.12 87 ASP A C 1
ATOM 681 O O . ASP A 1 87 ? 1.486 -13.007 -5.320 1.00 95.12 87 ASP A O 1
ATOM 685 N N . LEU A 1 88 ? -0.036 -11.437 -5.793 1.00 95.38 88 LEU A N 1
ATOM 686 C CA . LEU A 1 88 ? 0.829 -10.726 -6.738 1.00 95.38 88 LEU A CA 1
ATOM 687 C C . LEU A 1 88 ? 1.998 -10.066 -5.998 1.00 95.38 88 LEU A C 1
ATOM 689 O O . LEU A 1 88 ? 3.156 -10.280 -6.343 1.00 95.38 88 LEU A O 1
ATOM 693 N N . HIS A 1 89 ? 1.701 -9.312 -4.940 1.00 95.19 89 HIS A N 1
ATOM 694 C CA . HIS A 1 89 ? 2.712 -8.592 -4.169 1.00 95.19 89 HIS A CA 1
ATOM 695 C C . HIS A 1 89 ? 3.760 -9.527 -3.539 1.00 95.19 89 HIS A C 1
ATOM 697 O O . HIS A 1 89 ? 4.939 -9.193 -3.494 1.00 95.19 89 HIS A O 1
ATOM 703 N N . ALA A 1 90 ? 3.347 -10.687 -3.022 1.00 93.12 90 ALA A N 1
ATOM 704 C CA . ALA A 1 90 ? 4.231 -11.612 -2.311 1.00 93.12 90 ALA A CA 1
ATOM 705 C C . ALA A 1 90 ? 5.185 -12.393 -3.229 1.00 93.12 90 ALA A C 1
ATOM 707 O O . ALA A 1 90 ? 6.219 -12.862 -2.761 1.00 93.12 90 ALA A O 1
ATOM 708 N N . ASN A 1 91 ? 4.845 -12.541 -4.511 1.00 92.62 91 ASN A N 1
ATOM 709 C CA . ASN A 1 91 ? 5.580 -13.392 -5.451 1.00 92.62 91 ASN A CA 1
ATOM 710 C C . ASN A 1 91 ? 6.443 -12.610 -6.452 1.00 92.62 91 ASN A C 1
ATOM 712 O O . ASN A 1 91 ? 7.134 -13.216 -7.267 1.00 92.62 91 ASN A O 1
ATOM 716 N N . ILE A 1 92 ? 6.429 -11.278 -6.396 1.00 90.94 92 ILE A N 1
ATOM 717 C CA . ILE A 1 92 ? 7.287 -10.426 -7.220 1.00 90.94 92 ILE A CA 1
ATOM 718 C C . ILE A 1 92 ? 8.393 -9.850 -6.330 1.00 90.94 92 ILE A C 1
ATOM 720 O O . ILE A 1 92 ? 8.079 -9.088 -5.416 1.00 90.94 92 ILE A O 1
ATOM 724 N N . PRO A 1 93 ? 9.677 -10.184 -6.550 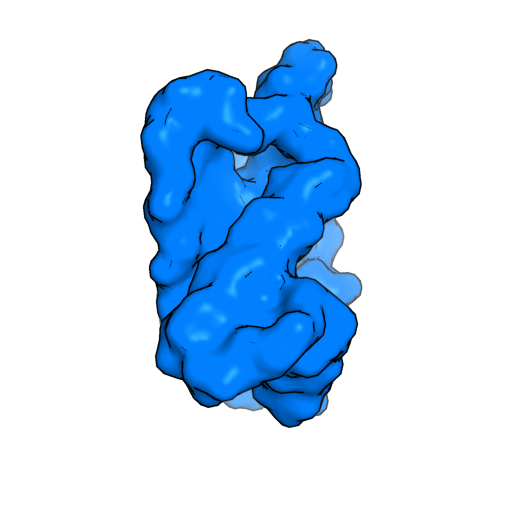1.00 86.69 93 PRO A N 1
ATOM 725 C CA . PRO A 1 93 ? 10.778 -9.616 -5.776 1.00 86.69 93 PRO A CA 1
ATOM 726 C C . PRO A 1 93 ? 10.876 -8.106 -5.987 1.00 86.69 93 PRO A C 1
ATOM 728 O O . PRO A 1 93 ? 10.945 -7.649 -7.127 1.00 86.69 93 PRO A O 1
ATOM 731 N N . HIS A 1 94 ? 10.893 -7.325 -4.907 1.00 86.69 94 HIS A N 1
ATOM 732 C CA . HIS A 1 94 ? 11.046 -5.878 -5.011 1.00 86.69 94 HIS A CA 1
ATOM 733 C C . HIS A 1 94 ? 11.489 -5.215 -3.708 1.00 86.69 94 HIS A C 1
ATOM 735 O O . HIS A 1 94 ? 11.264 -5.725 -2.610 1.00 86.69 94 HIS A O 1
ATOM 741 N N . ILE A 1 95 ? 12.061 -4.019 -3.852 1.00 78.81 95 ILE A N 1
ATOM 742 C CA . ILE A 1 95 ? 12.211 -3.044 -2.773 1.00 78.81 95 ILE A CA 1
ATOM 743 C C . ILE A 1 95 ? 11.019 -2.090 -2.884 1.00 78.81 95 ILE A C 1
ATOM 745 O O . ILE A 1 95 ? 10.837 -1.435 -3.909 1.00 78.81 95 ILE A O 1
ATOM 749 N N . GLY A 1 96 ? 10.176 -2.022 -1.853 1.00 66.75 96 GLY A N 1
ATOM 750 C CA . GLY A 1 96 ? 9.058 -1.074 -1.841 1.00 66.75 96 GLY A CA 1
ATOM 751 C C . GLY A 1 96 ? 9.546 0.379 -1.802 1.00 66.75 96 GLY A C 1
ATOM 752 O O . GLY A 1 96 ? 10.601 0.662 -1.227 1.00 66.75 96 GLY A O 1
ATOM 753 N N . SER A 1 97 ? 8.761 1.316 -2.342 1.00 72.69 97 SER A N 1
ATOM 754 C CA . SER A 1 97 ? 9.083 2.760 -2.328 1.00 72.69 97 SER A CA 1
ATOM 755 C C . SER A 1 97 ? 9.160 3.354 -0.911 1.00 72.69 97 SER A C 1
ATOM 757 O O . SER A 1 97 ? 9.686 4.442 -0.705 1.00 72.69 97 SER A O 1
ATOM 759 N N . ALA A 1 98 ? 8.717 2.604 0.105 1.00 77.38 98 ALA A N 1
ATOM 760 C CA . ALA A 1 98 ? 8.960 2.903 1.514 1.00 77.38 98 ALA A CA 1
ATOM 761 C C . ALA A 1 98 ? 10.458 3.050 1.854 1.00 77.38 98 ALA A C 1
ATOM 763 O O . ALA A 1 98 ? 10.803 3.732 2.813 1.00 77.38 98 ALA A O 1
ATOM 764 N N . SER A 1 99 ? 11.353 2.400 1.101 1.00 79.38 99 SER A N 1
ATOM 765 C CA . SER A 1 99 ? 12.802 2.560 1.272 1.00 79.38 99 SER A CA 1
ATOM 766 C C . SER A 1 99 ? 13.267 3.981 0.954 1.00 79.38 99 SER A C 1
ATOM 768 O O . SER A 1 99 ? 14.065 4.542 1.702 1.00 79.38 99 SER A O 1
ATOM 770 N N . ASP A 1 100 ? 12.705 4.585 -0.090 1.00 81.25 100 ASP A N 1
ATOM 771 C CA . ASP A 1 100 ? 13.113 5.902 -0.595 1.00 81.25 100 ASP A CA 1
ATOM 772 C C . ASP A 1 100 ? 12.756 6.990 0.419 1.00 81.25 100 ASP A C 1
ATOM 774 O O . ASP A 1 100 ? 13.557 7.875 0.711 1.00 81.25 100 ASP A O 1
ATOM 778 N N . LEU A 1 101 ? 11.586 6.847 1.052 1.00 80.06 101 LEU A N 1
ATOM 779 C CA . LEU A 1 101 ? 11.130 7.700 2.153 1.00 80.06 101 LEU A CA 1
ATOM 780 C C . LEU A 1 101 ? 12.057 7.669 3.373 1.00 80.06 101 LEU A C 1
ATOM 782 O O . LEU A 1 101 ? 12.139 8.647 4.110 1.00 80.06 101 LEU A O 1
ATOM 786 N N . ARG A 1 102 ? 12.795 6.573 3.566 1.00 82.62 102 ARG A N 1
ATOM 787 C CA . ARG A 1 102 ? 13.784 6.435 4.643 1.00 82.62 102 ARG A CA 1
ATOM 788 C C . ARG A 1 102 ? 15.199 6.834 4.207 1.00 82.62 102 ARG A C 1
ATOM 790 O O . ARG A 1 102 ? 16.143 6.622 4.964 1.00 82.62 102 ARG A O 1
ATOM 797 N N . GLY A 1 103 ? 15.362 7.384 3.001 1.00 77.00 103 GLY A N 1
ATOM 798 C CA . GLY A 1 103 ? 16.661 7.750 2.431 1.00 77.00 103 GLY A CA 1
ATOM 799 C C . GLY A 1 103 ? 17.466 6.567 1.882 1.00 77.00 103 GLY A C 1
ATOM 800 O O . GLY A 1 103 ? 18.676 6.694 1.691 1.00 77.00 103 GLY A O 1
ATOM 801 N N . GLY A 1 104 ? 16.827 5.416 1.650 1.00 62.88 104 GLY A N 1
ATOM 802 C CA . GLY A 1 104 ? 17.453 4.286 0.967 1.00 62.88 104 GLY A CA 1
ATOM 803 C C . GLY A 1 104 ? 17.724 4.623 -0.500 1.00 62.88 104 GLY A C 1
ATOM 804 O O . GLY A 1 104 ? 16.851 5.167 -1.171 1.00 62.88 104 GLY A O 1
ATOM 805 N N . LYS A 1 105 ? 18.937 4.322 -0.973 1.00 50.66 105 LYS A N 1
ATOM 806 C CA . LYS A 1 105 ? 19.312 4.363 -2.393 1.00 50.66 105 LYS A CA 1
ATOM 807 C C . LYS A 1 105 ? 19.163 2.984 -3.013 1.00 50.66 105 LYS A C 1
ATOM 809 O O . LYS A 1 105 ? 19.512 2.010 -2.307 1.00 50.66 105 LYS A O 1
#

Secondary structure (DSSP, 8-state):
--HHHHHTTPPPPEETTEE--GGG-S-EEE--TTS--SSTHHHHHHHHHHHHHTT-S-HHHHHHHHHHTTEEEEE-SSSEEEEEEHHHHHHS----THHHHTT--

Radius of gyration: 13.86 Å; chains: 1; bounding box: 37×33×34 Å

Organism: NCBI:txid64104

Sequence (105 aa):
MEVTSITNGEGVEFIDGRPNFTPWSKGSIKFKEGMLDGSNNDFNLVYEKIMQLKGSKSKNQGKAWLKEKGLTPHHKSSTEIELIPTDLHANIPHIGSASDLRGGK

Foldseek 3Di:
DALCVQCVNDDFDDDPNATDQPVSFPDKDFADAPPAQLDPVVVLVQLVVQCVVVVHDDSVVSVVVLVVVQWDWADPDNTMTTTHRVNNVVPDDGDTCSCVSNVHD

pLDDT: mean 91.83, std 8.61, range [50.66, 98.38]